Protein AF-A0A6I2L9L2-F1 (afdb_monomer_lite)

Sequence (119 aa):
MLQYANQTVTPYNSAAYLSDADGHILEKRYDNTTTHSLIVNGQLIGSSSDSYESFSTVYDTVTAVAASNSPGVYMVQTDSQTLQEIAKALWGDQNLWYLLAEANGGLTNPLKAGQELIV

Organism: NCBI:txid2666084

Foldseek 3Di:
DDDDDPPPPPDPFDWDFDADPVGDTQWIDTDPKIKGFDADPNRTQWIDIPVDTDRDPPPPVCQLVVVPPDFDKDFAAALQDDLLNVCCSNPVGSVCSVVQCVQVPRDDDRDHGRDITTD

Radius of gyration: 24.98 Å; chains: 1; bounding box: 60×39×64 Å

Structure (mmCIF, N/CA/C/O backbone):
data_AF-A0A6I2L9L2-F1
#
_entry.id   AF-A0A6I2L9L2-F1
#
loop_
_atom_site.group_PDB
_atom_site.id
_atom_site.type_symbol
_atom_site.label_atom_id
_atom_site.label_alt_id
_atom_site.label_comp_id
_atom_site.label_asym_id
_atom_site.label_entity_id
_atom_site.label_seq_id
_atom_site.pdbx_PDB_ins_code
_atom_site.Cartn_x
_atom_site.Cartn_y
_atom_site.Cartn_z
_atom_site.occupancy
_atom_site.B_iso_or_equiv
_atom_site.auth_seq_id
_atom_site.auth_comp_id
_atom_site.auth_asym_id
_atom_site.auth_atom_id
_atom_site.pdbx_PDB_model_num
ATOM 1 N N . MET A 1 1 ? 35.572 -27.113 -42.222 1.00 36.03 1 MET A N 1
ATOM 2 C CA . MET A 1 1 ? 35.956 -25.962 -41.379 1.00 36.03 1 MET A CA 1
ATOM 3 C C . MET A 1 1 ? 35.106 -24.781 -41.808 1.00 36.03 1 MET A C 1
ATOM 5 O O . MET A 1 1 ? 35.322 -24.279 -42.900 1.00 36.03 1 MET A O 1
ATOM 9 N N . LEU A 1 2 ? 34.087 -24.419 -41.028 1.00 35.19 2 LEU A N 1
ATOM 10 C CA . LEU A 1 2 ? 33.254 -23.245 -41.300 1.00 35.19 2 LEU A CA 1
ATOM 11 C C . LEU A 1 2 ? 33.756 -22.098 -40.423 1.00 35.19 2 LEU A C 1
ATOM 13 O O . LEU A 1 2 ? 33.747 -22.189 -39.198 1.00 35.19 2 LEU A O 1
ATOM 17 N N . GLN A 1 3 ? 34.263 -21.063 -41.083 1.00 34.03 3 GLN A N 1
ATOM 18 C CA . GLN A 1 3 ? 34.729 -19.822 -40.485 1.00 34.03 3 GLN A CA 1
ATOM 19 C C . GLN A 1 3 ? 33.504 -18.945 -40.204 1.00 34.03 3 GLN A C 1
ATOM 21 O O . GLN A 1 3 ? 32.896 -18.423 -41.135 1.00 34.03 3 GLN A O 1
ATOM 26 N N . TYR A 1 4 ? 33.120 -18.795 -38.937 1.00 32.97 4 TYR A N 1
ATOM 27 C CA . TYR A 1 4 ? 32.101 -17.819 -38.554 1.00 32.97 4 TYR A CA 1
ATOM 28 C C . TYR A 1 4 ? 32.767 -16.445 -38.441 1.00 32.97 4 TYR A C 1
ATOM 30 O O . TYR A 1 4 ? 33.687 -16.247 -37.649 1.00 32.97 4 TYR A O 1
ATOM 38 N N . ALA A 1 5 ? 32.350 -15.518 -39.302 1.00 39.47 5 ALA A N 1
ATOM 39 C CA . ALA A 1 5 ? 32.818 -14.142 -39.308 1.00 39.47 5 ALA A CA 1
ATOM 40 C C . ALA A 1 5 ? 32.385 -13.430 -38.017 1.00 39.47 5 ALA A C 1
ATOM 42 O O . ALA A 1 5 ? 31.193 -13.353 -37.721 1.00 39.47 5 ALA A O 1
ATOM 43 N N . ASN A 1 6 ? 33.344 -12.868 -37.278 1.00 37.09 6 ASN A N 1
ATOM 44 C CA . ASN A 1 6 ? 33.062 -11.904 -36.219 1.00 37.09 6 ASN A CA 1
ATOM 45 C C . ASN A 1 6 ? 32.576 -10.614 -36.879 1.00 37.09 6 ASN A C 1
ATOM 47 O O . ASN A 1 6 ? 33.377 -9.780 -37.300 1.00 37.09 6 ASN A O 1
ATOM 51 N N . GLN A 1 7 ? 31.260 -10.468 -37.018 1.00 34.12 7 GLN A N 1
ATOM 52 C CA . GLN A 1 7 ? 30.678 -9.191 -37.394 1.00 34.12 7 GLN A CA 1
ATOM 53 C C . GLN A 1 7 ? 30.889 -8.233 -36.227 1.00 34.12 7 GLN A C 1
ATOM 55 O O . GLN A 1 7 ? 30.324 -8.414 -35.150 1.00 34.12 7 GLN A O 1
ATOM 60 N N . THR A 1 8 ? 31.720 -7.214 -36.432 1.00 39.22 8 THR A N 1
ATOM 61 C CA . THR A 1 8 ? 31.745 -6.040 -35.564 1.00 39.22 8 THR A CA 1
ATOM 62 C C . THR A 1 8 ? 30.443 -5.291 -35.812 1.00 39.22 8 THR A C 1
ATOM 64 O O . THR A 1 8 ? 30.377 -4.364 -36.613 1.00 39.22 8 THR A O 1
ATOM 67 N N . VAL A 1 9 ? 29.369 -5.757 -35.176 1.00 49.41 9 VAL A N 1
ATOM 68 C CA . VAL A 1 9 ? 28.141 -4.985 -35.062 1.00 49.41 9 VAL A CA 1
ATOM 69 C C . VAL A 1 9 ? 28.527 -3.793 -34.198 1.00 49.41 9 VAL A C 1
ATOM 71 O O . VAL A 1 9 ? 28.704 -3.929 -32.990 1.00 49.41 9 VAL A O 1
ATOM 74 N N . THR A 1 10 ? 28.743 -2.633 -34.820 1.00 47.62 10 THR A N 1
ATOM 75 C CA . THR A 1 10 ? 28.677 -1.351 -34.110 1.00 47.62 10 THR A CA 1
ATOM 76 C C . THR A 1 10 ? 27.401 -1.400 -33.282 1.00 47.62 10 THR A C 1
ATOM 78 O O . THR A 1 10 ? 26.344 -1.575 -33.897 1.00 47.62 10 THR A O 1
ATOM 81 N N . PRO A 1 11 ? 27.465 -1.373 -31.937 1.00 47.75 11 PRO A N 1
ATOM 82 C CA . PRO A 1 11 ? 26.295 -1.672 -31.140 1.00 47.75 11 PRO A CA 1
ATOM 83 C C . PRO A 1 11 ? 25.242 -0.629 -31.477 1.00 47.75 11 PRO A C 1
ATOM 85 O O . PRO A 1 11 ? 25.399 0.559 -31.199 1.00 47.75 11 PRO A O 1
ATOM 88 N N . TYR A 1 12 ? 24.177 -1.091 -32.121 1.00 45.28 12 TYR A N 1
ATOM 89 C CA . TYR A 1 12 ? 22.907 -0.404 -32.135 1.00 45.28 12 TYR A CA 1
ATOM 90 C C . 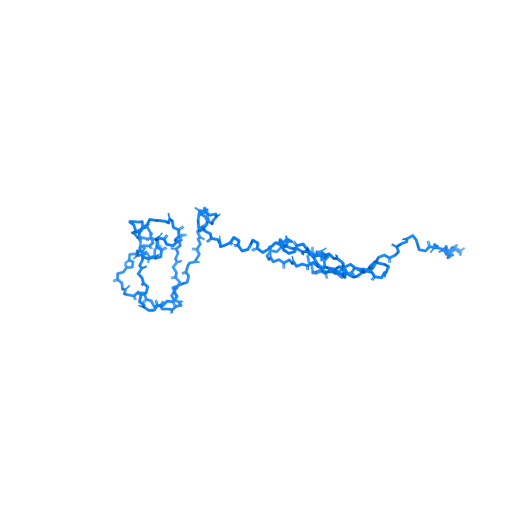TYR A 1 12 ? 22.501 -0.335 -30.663 1.00 45.28 12 TYR A C 1
ATOM 92 O O . TYR A 1 12 ? 21.995 -1.312 -30.123 1.00 45.28 12 TYR A O 1
ATOM 100 N N . ASN A 1 13 ? 22.856 0.763 -29.986 1.00 54.09 13 ASN A N 1
ATOM 101 C CA . ASN A 1 13 ? 22.296 1.161 -28.702 1.00 54.09 13 ASN A CA 1
ATOM 102 C C . ASN A 1 13 ? 22.164 -0.006 -27.699 1.00 54.09 13 ASN A C 1
ATOM 104 O O . ASN A 1 13 ? 21.062 -0.424 -27.347 1.00 54.09 13 ASN A O 1
ATOM 108 N N . SER A 1 14 ? 23.299 -0.552 -27.252 1.00 67.06 14 SER A N 1
ATOM 109 C CA . SER A 1 14 ? 23.340 -1.665 -26.298 1.00 67.06 14 SER A CA 1
ATOM 110 C C . SER A 1 14 ? 22.826 -1.226 -24.925 1.00 67.06 14 SER A C 1
ATOM 112 O O . SER A 1 14 ? 23.538 -0.570 -24.168 1.00 67.06 14 SER A O 1
ATOM 114 N N . ALA A 1 15 ? 21.585 -1.592 -24.612 1.00 77.69 15 ALA A N 1
ATOM 115 C CA . ALA A 1 15 ? 21.033 -1.496 -23.269 1.00 77.69 15 ALA A CA 1
ATOM 116 C C . ALA A 1 15 ? 21.417 -2.743 -22.456 1.00 77.69 15 ALA A C 1
ATOM 118 O O . ALA A 1 15 ? 21.314 -3.866 -22.954 1.00 77.69 15 ALA A O 1
ATOM 119 N N . ALA A 1 16 ? 21.843 -2.549 -21.209 1.00 86.25 16 ALA A N 1
ATOM 120 C CA . ALA A 1 16 ? 22.016 -3.633 -20.247 1.00 86.25 16 ALA A CA 1
ATOM 121 C C . ALA A 1 16 ? 20.780 -3.717 -19.346 1.00 86.25 16 ALA A C 1
ATOM 123 O O . ALA A 1 16 ? 20.232 -2.689 -18.949 1.00 86.25 16 ALA A O 1
ATOM 124 N N . TYR A 1 17 ? 20.357 -4.936 -19.022 1.00 91.12 17 TYR A N 1
ATOM 125 C CA . TYR A 1 17 ? 19.146 -5.193 -18.251 1.00 91.12 17 TYR A CA 1
ATOM 126 C C . TYR A 1 17 ? 19.446 -6.097 -17.059 1.00 91.12 17 TYR A C 1
ATOM 128 O O . TYR A 1 17 ? 20.205 -7.058 -17.189 1.00 91.12 17 TYR A O 1
ATOM 136 N N . LEU A 1 18 ? 18.821 -5.805 -15.922 1.00 88.38 18 LEU A N 1
ATOM 137 C CA . LEU A 1 18 ? 18.732 -6.709 -14.778 1.00 88.38 18 LEU A CA 1
ATOM 138 C C . LEU A 1 18 ? 17.274 -7.120 -14.610 1.00 88.38 18 LEU A C 1
ATOM 140 O O . LEU A 1 18 ? 16.398 -6.253 -14.617 1.00 88.38 18 LEU A O 1
ATOM 144 N N . SER A 1 19 ? 17.022 -8.417 -14.455 1.00 90.00 19 SER A N 1
ATOM 145 C CA . SER A 1 19 ? 15.678 -8.963 -14.275 1.00 90.00 19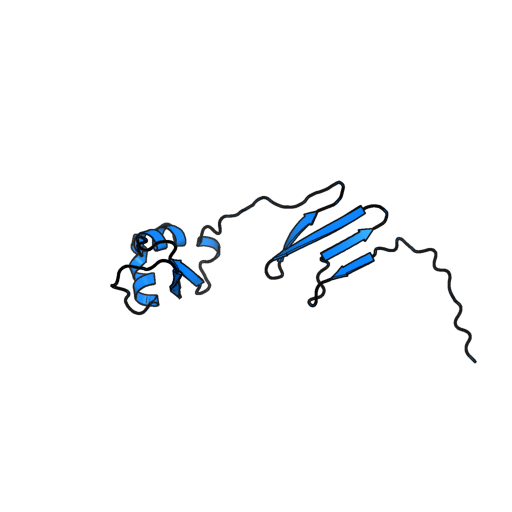 SER A CA 1
ATOM 146 C C . SER A 1 19 ? 15.564 -9.848 -13.038 1.00 90.00 19 SER A C 1
ATOM 148 O O . SER A 1 19 ? 16.568 -10.377 -12.555 1.00 90.00 19 SER A O 1
ATOM 150 N N . ASP A 1 20 ? 14.342 -10.016 -12.538 1.00 83.94 20 ASP A N 1
ATOM 151 C CA . ASP A 1 20 ? 14.017 -11.026 -11.529 1.00 83.94 20 ASP A CA 1
ATOM 152 C C . ASP A 1 20 ? 13.876 -12.437 -12.148 1.00 83.94 20 ASP A C 1
ATOM 154 O O . ASP A 1 20 ? 14.107 -12.642 -13.345 1.00 83.94 20 ASP A O 1
ATOM 158 N N . ALA A 1 21 ? 13.536 -13.425 -11.311 1.00 81.50 21 ALA A N 1
ATOM 159 C CA . ALA A 1 21 ? 13.339 -14.817 -11.726 1.00 81.50 21 ALA A CA 1
ATOM 160 C C . ALA A 1 21 ? 12.095 -15.018 -12.613 1.00 81.50 21 ALA A C 1
ATOM 162 O O . ALA A 1 21 ? 12.042 -15.988 -13.369 1.00 81.50 21 ALA A O 1
ATOM 163 N N . ASP A 1 22 ? 11.133 -14.097 -12.541 1.00 81.62 22 ASP A N 1
ATOM 164 C CA . ASP A 1 22 ? 9.907 -14.077 -13.340 1.00 81.62 22 ASP A CA 1
ATOM 165 C C . ASP A 1 22 ? 10.096 -13.318 -14.671 1.00 81.62 22 ASP A C 1
ATOM 167 O O . ASP A 1 22 ? 9.214 -13.312 -15.531 1.00 81.62 22 ASP A O 1
ATOM 171 N N . GLY A 1 23 ? 11.278 -12.728 -14.886 1.00 84.31 23 GLY A N 1
ATOM 172 C CA . GLY A 1 23 ? 11.668 -12.039 -16.113 1.00 84.31 23 GLY A CA 1
ATOM 173 C C . GLY A 1 23 ? 11.289 -10.559 -16.156 1.00 84.31 23 GLY A C 1
ATOM 174 O O . GLY A 1 23 ? 11.462 -9.923 -17.200 1.00 84.31 23 GLY A O 1
ATOM 175 N N . HIS A 1 24 ? 10.808 -9.977 -15.058 1.00 85.62 24 HIS A N 1
ATOM 176 C CA . HIS A 1 24 ? 10.550 -8.544 -15.018 1.00 85.62 24 HIS A CA 1
ATOM 177 C C . HIS A 1 24 ? 11.852 -7.755 -14.943 1.00 85.62 24 HIS A C 1
ATOM 179 O O . HIS A 1 24 ? 12.771 -8.119 -14.214 1.00 85.62 24 HIS A O 1
ATOM 185 N N . ILE A 1 25 ? 11.921 -6.636 -15.665 1.00 87.56 25 ILE A N 1
ATOM 186 C CA . ILE A 1 25 ? 13.098 -5.767 -15.671 1.00 87.56 25 ILE A CA 1
ATOM 187 C C . ILE A 1 25 ? 13.095 -4.890 -14.420 1.00 87.56 25 ILE A C 1
ATOM 189 O O . ILE A 1 25 ? 12.241 -4.022 -14.269 1.00 87.56 25 ILE A O 1
ATOM 193 N N . LEU A 1 26 ? 14.085 -5.086 -13.557 1.00 89.06 26 LEU A N 1
ATOM 194 C CA . LEU A 1 26 ? 14.324 -4.271 -12.366 1.00 89.06 26 LEU A CA 1
ATOM 195 C C . LEU A 1 26 ? 15.166 -3.041 -12.695 1.00 89.06 26 LEU A C 1
ATOM 197 O O . LEU A 1 26 ? 15.004 -1.990 -12.079 1.00 89.06 26 LEU A O 1
ATOM 201 N N . GLU A 1 27 ? 16.058 -3.168 -13.677 1.00 92.75 27 GLU A N 1
ATOM 202 C CA . GLU A 1 27 ? 16.935 -2.086 -14.091 1.00 92.75 27 GLU A CA 1
ATOM 203 C C . GLU A 1 27 ? 17.226 -2.139 -15.590 1.00 92.75 27 GLU A C 1
ATOM 205 O O . GLU A 1 27 ? 17.494 -3.204 -16.151 1.00 92.75 27 GLU A O 1
ATOM 210 N N . LYS A 1 28 ? 17.221 -0.971 -16.228 1.00 90.69 28 LYS A N 1
ATOM 211 C CA . LYS A 1 28 ? 17.702 -0.762 -17.590 1.00 90.69 28 LYS A CA 1
ATOM 212 C C . LYS A 1 28 ? 18.784 0.309 -17.569 1.00 90.69 28 LYS A C 1
ATOM 214 O O . LYS A 1 28 ? 18.505 1.457 -17.239 1.00 90.69 28 LYS A O 1
ATOM 219 N N . ARG A 1 29 ? 19.994 -0.043 -17.995 1.00 91.25 29 ARG A N 1
ATOM 220 C CA . ARG A 1 29 ? 21.073 0.913 -18.264 1.00 91.25 29 ARG A CA 1
ATOM 221 C C . ARG A 1 29 ? 21.123 1.172 -19.750 1.00 91.25 29 ARG A C 1
ATOM 223 O O . ARG A 1 29 ? 21.341 0.248 -20.536 1.00 91.25 29 ARG A O 1
ATOM 230 N N . TYR A 1 30 ? 20.905 2.416 -20.131 1.00 86.50 30 TYR A N 1
ATOM 231 C CA . TYR A 1 30 ? 20.948 2.830 -21.514 1.00 86.50 30 TYR A CA 1
ATOM 232 C C . TYR A 1 30 ? 21.681 4.157 -21.638 1.00 86.50 30 TYR A C 1
ATOM 234 O O . TYR A 1 30 ? 21.253 5.153 -21.061 1.00 86.50 30 TYR A O 1
ATOM 242 N N . ASP A 1 31 ? 22.774 4.149 -22.402 1.00 85.44 31 ASP A N 1
ATOM 243 C CA . ASP A 1 31 ? 23.682 5.290 -22.514 1.00 85.44 31 ASP A CA 1
ATOM 244 C C . ASP A 1 31 ? 24.154 5.755 -21.120 1.00 85.44 31 ASP A C 1
ATOM 246 O O . ASP A 1 31 ? 24.738 4.954 -20.385 1.00 85.44 31 ASP A O 1
ATOM 250 N N . ASN A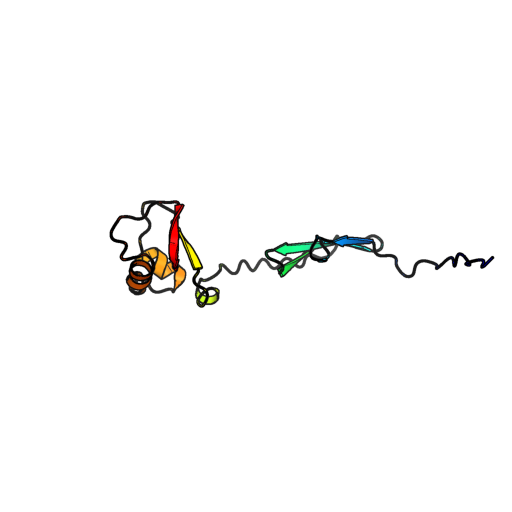 1 32 ? 23.857 6.995 -20.723 1.00 85.44 32 ASN A N 1
ATOM 251 C CA . ASN A 1 32 ? 24.179 7.538 -19.404 1.00 85.44 32 ASN A CA 1
ATOM 252 C C . ASN A 1 32 ? 22.959 7.608 -18.465 1.00 85.44 32 ASN A C 1
ATOM 254 O O . ASN A 1 32 ? 22.995 8.338 -17.479 1.00 85.44 32 ASN A O 1
ATOM 258 N N . THR A 1 33 ? 21.879 6.891 -18.786 1.00 86.69 33 THR A N 1
ATOM 259 C CA . THR A 1 33 ? 20.658 6.832 -17.976 1.00 86.69 33 THR A CA 1
ATOM 260 C C . THR A 1 33 ? 20.477 5.438 -17.400 1.00 86.69 33 THR A C 1
ATOM 262 O O . THR A 1 33 ? 20.421 4.443 -18.130 1.00 86.69 33 THR A O 1
ATOM 265 N N . THR A 1 34 ? 20.333 5.368 -16.080 1.00 91.31 34 THR A N 1
ATOM 266 C CA . THR A 1 34 ? 19.871 4.153 -15.402 1.00 91.31 34 THR A CA 1
ATOM 267 C C . THR A 1 34 ? 18.421 4.340 -14.998 1.00 91.31 34 THR A C 1
ATOM 269 O O . THR A 1 34 ? 18.079 5.317 -14.341 1.00 91.31 34 THR A O 1
ATOM 272 N N . THR A 1 35 ? 17.558 3.416 -15.413 1.00 91.56 35 THR A N 1
ATOM 273 C CA . THR A 1 35 ? 16.156 3.385 -15.003 1.00 91.56 35 THR A CA 1
ATOM 274 C C . THR A 1 35 ? 15.925 2.195 -14.090 1.00 91.56 35 THR A C 1
ATOM 276 O O . THR A 1 35 ? 16.200 1.068 -14.503 1.00 91.56 35 THR A O 1
ATOM 279 N N . HIS A 1 36 ? 15.378 2.414 -12.898 1.00 92.25 36 HIS A N 1
ATOM 280 C CA . HIS A 1 36 ? 14.929 1.339 -12.014 1.00 92.25 36 HIS A CA 1
ATOM 281 C C . HIS A 1 36 ? 13.41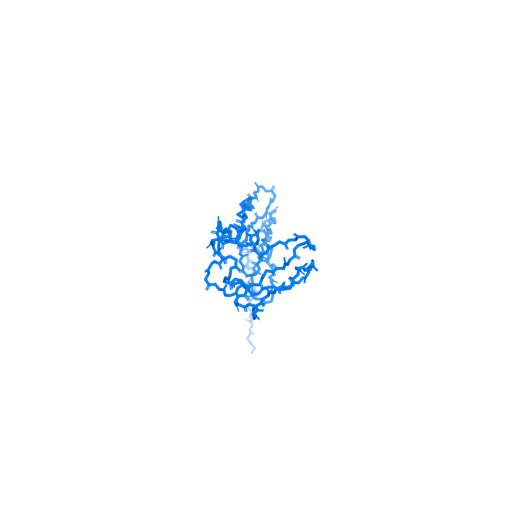1 1.204 -12.072 1.00 92.25 36 HIS A C 1
ATOM 283 O O . HIS A 1 36 ? 12.706 2.192 -12.248 1.00 92.25 36 HIS A O 1
ATOM 289 N N . SER A 1 37 ? 12.905 -0.014 -11.911 1.00 90.06 37 SER A N 1
ATOM 290 C CA . SER A 1 37 ? 11.472 -0.301 -11.814 1.00 90.06 37 SER A CA 1
ATOM 291 C C . SER A 1 37 ? 11.141 -0.857 -10.433 1.00 90.06 37 SER A C 1
ATOM 293 O O . SER A 1 37 ? 11.846 -1.728 -9.929 1.00 90.06 37 SER A O 1
ATOM 295 N N . LEU A 1 38 ? 10.056 -0.376 -9.827 1.00 86.06 38 LEU A N 1
ATOM 296 C CA . LEU A 1 38 ? 9.506 -0.918 -8.588 1.00 86.06 38 LEU A CA 1
ATOM 297 C C . LEU A 1 38 ? 8.328 -1.823 -8.915 1.00 86.06 38 LEU A C 1
ATOM 299 O O . LEU A 1 38 ? 7.323 -1.367 -9.461 1.00 86.06 38 LEU A O 1
ATOM 303 N N . ILE A 1 39 ? 8.444 -3.091 -8.541 1.00 80.56 39 ILE A N 1
ATOM 304 C CA . ILE A 1 39 ? 7.418 -4.103 -8.767 1.00 80.56 39 ILE A CA 1
ATOM 305 C C . ILE A 1 39 ? 7.015 -4.682 -7.416 1.00 80.56 39 ILE A C 1
ATOM 307 O O . ILE A 1 39 ? 7.872 -5.065 -6.621 1.00 80.56 39 ILE A O 1
ATOM 311 N N . VAL A 1 40 ? 5.712 -4.733 -7.147 1.00 77.25 40 VAL A N 1
ATOM 312 C CA . VAL A 1 40 ? 5.142 -5.281 -5.909 1.00 77.25 40 VAL A CA 1
ATOM 313 C C . VAL A 1 40 ? 4.057 -6.277 -6.294 1.00 77.25 40 VAL A C 1
ATOM 315 O O . VAL A 1 40 ? 3.169 -5.942 -7.072 1.00 77.25 40 VAL A O 1
ATOM 318 N N . ASN A 1 41 ? 4.138 -7.512 -5.787 1.00 78.69 41 ASN A N 1
ATOM 319 C CA . ASN A 1 41 ? 3.214 -8.606 -6.129 1.00 78.69 41 ASN A CA 1
ATOM 320 C C . ASN A 1 41 ? 3.047 -8.827 -7.653 1.00 78.69 41 ASN A C 1
ATOM 322 O O . ASN A 1 41 ? 1.951 -9.114 -8.125 1.00 78.69 41 ASN A O 1
ATOM 326 N N . GLY A 1 42 ? 4.122 -8.652 -8.431 1.00 75.38 42 GLY A N 1
ATOM 327 C CA . GLY A 1 42 ? 4.109 -8.789 -9.896 1.00 75.38 42 GLY A CA 1
ATOM 328 C C . GLY A 1 42 ? 3.556 -7.581 -10.667 1.00 75.38 42 GLY A C 1
ATOM 329 O O . GLY A 1 42 ? 3.526 -7.605 -11.893 1.00 75.38 42 GLY A O 1
ATOM 330 N N . GLN A 1 43 ? 3.147 -6.507 -9.984 1.00 77.06 43 GLN A N 1
ATOM 331 C CA . GLN A 1 43 ? 2.649 -5.283 -10.612 1.00 77.06 43 GLN A CA 1
ATOM 332 C C . GLN A 1 43 ? 3.706 -4.172 -10.599 1.00 77.06 43 GLN A C 1
ATOM 334 O O . GLN A 1 43 ? 4.258 -3.850 -9.547 1.00 77.06 43 GLN A O 1
ATOM 339 N N . LEU A 1 44 ? 3.950 -3.541 -11.754 1.00 79.62 44 LEU A N 1
ATOM 340 C CA . LEU A 1 44 ? 4.786 -2.343 -11.861 1.00 79.62 44 LEU A CA 1
ATOM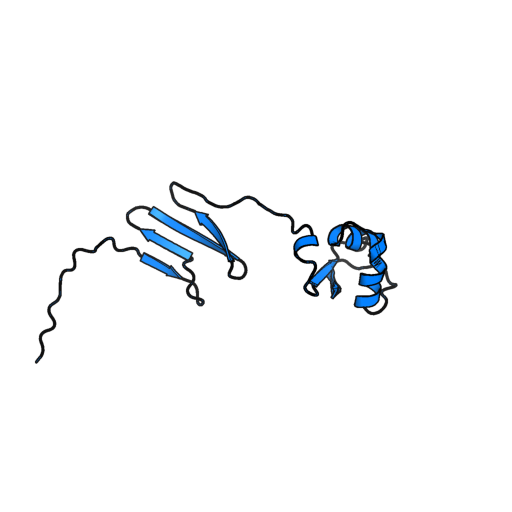 341 C C . LEU A 1 44 ? 4.087 -1.151 -11.190 1.00 79.62 44 LEU A C 1
ATOM 343 O O . LEU A 1 44 ? 3.030 -0.710 -11.635 1.00 79.62 44 LEU A O 1
ATOM 347 N N . ILE A 1 45 ? 4.698 -0.632 -10.129 1.00 81.75 45 ILE A N 1
ATOM 348 C CA . ILE A 1 45 ? 4.206 0.514 -9.351 1.00 81.75 45 ILE A CA 1
ATOM 349 C C . ILE A 1 45 ? 4.772 1.830 -9.890 1.00 81.75 45 ILE A C 1
ATOM 351 O O . ILE A 1 45 ? 4.114 2.868 -9.844 1.00 81.75 45 ILE A O 1
ATOM 355 N N . GLY A 1 46 ? 5.987 1.798 -10.433 1.00 86.19 46 GLY A N 1
ATOM 356 C CA . GLY A 1 46 ? 6.602 2.962 -11.054 1.00 86.19 46 GLY A CA 1
ATOM 357 C C . GLY A 1 46 ? 8.053 2.724 -11.433 1.00 86.19 46 GLY A C 1
ATOM 358 O O . GLY A 1 46 ? 8.610 1.657 -11.172 1.00 86.19 46 GLY A O 1
ATOM 359 N N . SER A 1 47 ? 8.656 3.734 -12.046 1.00 89.75 47 SER A N 1
ATOM 360 C CA . SER A 1 47 ? 10.053 3.732 -12.455 1.00 89.75 47 SER A CA 1
ATOM 361 C C . SER A 1 47 ? 10.753 5.032 -12.088 1.00 89.75 47 SER A C 1
ATOM 363 O O . SER A 1 47 ? 10.137 6.098 -12.149 1.00 89.75 47 SER A O 1
ATOM 365 N N . SER A 1 48 ? 12.039 4.931 -11.782 1.00 90.50 48 SER A N 1
ATOM 366 C CA . SER A 1 48 ? 12.928 6.043 -11.459 1.00 90.50 48 SER A CA 1
ATOM 367 C C . SER A 1 48 ? 14.085 6.131 -12.434 1.00 90.50 48 SER A C 1
ATOM 369 O O . SER A 1 48 ? 14.500 5.117 -12.989 1.00 90.50 48 SER A O 1
ATOM 371 N N . SER A 1 49 ? 14.613 7.326 -12.659 1.00 90.38 49 SER A N 1
ATOM 372 C CA . SER A 1 49 ? 15.799 7.575 -13.479 1.00 90.38 49 SER A CA 1
ATOM 373 C C . SER A 1 49 ? 16.418 8.923 -13.133 1.00 90.38 49 SER A C 1
ATOM 375 O O . SER A 1 49 ? 15.790 9.752 -12.484 1.00 90.38 49 SER A O 1
ATOM 377 N N . ASP A 1 50 ? 17.612 9.201 -13.656 1.00 84.56 50 ASP A N 1
ATOM 378 C CA . ASP A 1 50 ? 18.337 10.451 -13.385 1.00 84.56 50 ASP A CA 1
ATOM 379 C C . ASP A 1 50 ? 17.535 11.736 -13.681 1.00 84.56 50 ASP A C 1
ATOM 381 O O . ASP A 1 50 ? 17.867 12.807 -13.178 1.00 84.56 50 ASP A O 1
ATOM 385 N N . SER A 1 51 ? 16.503 11.666 -14.532 1.00 82.25 51 SER A N 1
ATOM 386 C CA . SER A 1 51 ? 15.723 12.830 -14.987 1.00 82.25 51 SER A CA 1
ATOM 387 C C . SER A 1 51 ? 14.212 12.696 -14.801 1.00 82.25 51 SER A C 1
ATOM 389 O O . SER A 1 51 ? 13.483 13.653 -15.069 1.00 82.25 51 SER A O 1
ATOM 391 N N . TYR A 1 52 ? 13.717 11.520 -14.418 1.00 80.88 52 TYR A N 1
ATOM 392 C CA . TYR A 1 52 ? 12.287 11.231 -14.421 1.00 80.88 52 TYR A CA 1
ATOM 393 C C . TYR A 1 52 ? 11.919 10.184 -13.380 1.00 80.88 52 TYR A C 1
ATOM 395 O O . TYR A 1 52 ? 12.482 9.093 -13.376 1.00 80.88 52 TYR A O 1
ATOM 403 N N . GLU A 1 53 ? 10.896 10.507 -12.595 1.00 86.19 53 GLU A N 1
ATOM 404 C CA . GLU A 1 53 ? 10.278 9.639 -11.602 1.00 86.19 53 GLU A CA 1
ATOM 405 C C . GLU A 1 53 ? 8.794 9.490 -11.934 1.00 86.19 53 GLU A C 1
ATOM 407 O O . GLU A 1 53 ? 8.093 10.481 -12.149 1.00 86.19 53 GLU A O 1
ATOM 412 N N . SER A 1 54 ? 8.309 8.251 -11.962 1.00 81.12 54 SER A N 1
ATOM 413 C CA . SER A 1 54 ? 6.909 7.927 -12.250 1.00 81.12 54 SER A CA 1
ATOM 414 C C . SER A 1 54 ? 6.170 7.361 -11.042 1.00 81.12 54 SER A C 1
ATOM 416 O O . SER A 1 54 ? 5.049 6.873 -11.201 1.00 81.12 54 SER A O 1
ATOM 418 N N . PHE A 1 55 ? 6.796 7.349 -9.860 1.00 78.69 55 PHE A N 1
ATOM 419 C CA . PHE A 1 55 ? 6.152 6.864 -8.648 1.00 78.69 55 PHE A CA 1
ATOM 420 C C . PHE A 1 55 ? 4.909 7.701 -8.377 1.00 78.69 55 PHE A C 1
ATOM 422 O O . PHE A 1 55 ? 4.977 8.856 -7.958 1.00 78.69 55 PHE A O 1
ATOM 429 N N . SER A 1 56 ? 3.756 7.101 -8.641 1.00 61.75 56 SER A N 1
ATOM 430 C CA . SER A 1 56 ? 2.491 7.665 -8.234 1.00 61.75 56 SER A CA 1
ATOM 431 C C . SER A 1 56 ? 2.408 7.527 -6.719 1.00 61.75 56 SER A C 1
ATOM 433 O O . SER A 1 56 ? 2.344 6.419 -6.193 1.00 61.75 56 SER A O 1
ATOM 435 N N . THR A 1 57 ? 2.386 8.649 -6.001 1.00 51.53 57 THR A N 1
ATOM 436 C CA . THR A 1 57 ? 2.032 8.698 -4.574 1.00 51.53 57 THR A CA 1
ATOM 437 C C . THR A 1 57 ? 0.551 8.438 -4.339 1.00 51.53 57 THR A C 1
ATOM 439 O O . THR A 1 57 ? 0.049 8.738 -3.256 1.00 51.53 57 THR A O 1
ATOM 442 N N . VAL A 1 58 ? -0.159 7.840 -5.302 1.00 47.22 58 VAL A N 1
ATOM 443 C CA . VAL A 1 58 ? -1.426 7.172 -5.033 1.00 47.22 58 VAL A CA 1
ATOM 444 C C . VAL A 1 58 ? -1.097 5.930 -4.199 1.00 47.22 58 VAL A C 1
ATOM 446 O O . VAL A 1 58 ? -1.213 4.786 -4.619 1.00 47.22 58 VAL A O 1
ATOM 449 N N . TYR A 1 59 ? -0.720 6.182 -2.946 1.00 45.06 59 TYR A N 1
ATOM 450 C CA . TYR A 1 59 ? -1.381 5.564 -1.824 1.00 45.06 59 TYR A CA 1
ATOM 451 C C . TYR A 1 59 ? -2.875 5.841 -2.018 1.00 45.06 59 TYR A C 1
ATOM 453 O O . TYR A 1 59 ? -3.471 6.696 -1.367 1.00 45.06 59 TYR A O 1
ATOM 461 N N . ASP A 1 60 ? -3.486 5.109 -2.950 1.00 46.44 60 ASP A N 1
ATOM 462 C CA . ASP A 1 60 ? -4.802 4.603 -2.669 1.00 46.44 60 ASP A CA 1
ATOM 463 C C . ASP A 1 60 ? -4.540 3.795 -1.412 1.00 46.44 60 ASP A C 1
ATOM 465 O O . ASP A 1 60 ? -4.019 2.677 -1.442 1.00 46.44 60 ASP A O 1
ATOM 469 N N . THR A 1 61 ? -4.866 4.397 -0.263 1.00 44.09 61 THR A N 1
ATOM 470 C CA . THR A 1 61 ? -5.442 3.588 0.797 1.00 44.09 61 THR A CA 1
ATOM 471 C C . THR A 1 61 ? -6.308 2.596 0.057 1.00 44.09 61 THR A C 1
ATOM 473 O O . THR A 1 61 ? -7.170 3.032 -0.715 1.00 44.09 61 THR A O 1
ATOM 476 N N . VAL A 1 62 ? -6.047 1.304 0.216 1.00 44.25 62 VAL A N 1
ATOM 477 C CA . VAL A 1 62 ? -7.058 0.308 -0.086 1.00 44.25 62 VAL A CA 1
ATOM 478 C C . VAL A 1 62 ? -8.242 0.726 0.780 1.00 44.25 62 VAL A C 1
ATOM 480 O O . VAL A 1 62 ? -8.354 0.363 1.945 1.00 44.25 62 VAL A O 1
ATOM 483 N N . THR A 1 63 ? -9.072 1.625 0.256 1.00 45.53 63 THR A N 1
ATOM 484 C CA . THR A 1 63 ? -10.410 1.837 0.738 1.00 45.53 63 THR A CA 1
ATOM 485 C C . THR A 1 63 ? -11.006 0.502 0.385 1.00 45.53 63 THR A C 1
ATOM 487 O O . THR A 1 63 ? -11.065 0.104 -0.779 1.00 45.53 63 THR A O 1
ATOM 490 N N . ALA A 1 64 ? -11.252 -0.273 1.430 1.00 48.91 64 ALA A N 1
ATOM 491 C CA . ALA A 1 64 ? -11.469 -1.708 1.384 1.00 48.91 64 ALA A CA 1
ATOM 492 C C . ALA A 1 64 ? -12.622 -2.157 0.459 1.00 48.91 64 ALA A C 1
ATOM 494 O O . ALA A 1 64 ? -12.777 -3.339 0.171 1.00 48.91 64 ALA A O 1
ATOM 495 N N . VAL A 1 65 ? -13.325 -1.200 -0.143 1.00 47.00 65 VAL A N 1
ATOM 496 C CA . VAL A 1 65 ? -14.202 -1.345 -1.301 1.00 47.00 65 VAL A CA 1
ATOM 497 C C . VAL A 1 65 ? -13.517 -1.995 -2.519 1.00 47.00 65 VAL A C 1
ATOM 499 O O . VAL A 1 65 ? -14.151 -2.816 -3.174 1.00 47.00 65 VAL A O 1
ATOM 502 N N . ALA A 1 66 ? -12.245 -1.713 -2.836 1.00 40.62 66 ALA A N 1
ATOM 503 C CA . ALA A 1 66 ? -11.580 -2.330 -4.003 1.00 40.62 66 ALA A CA 1
ATOM 504 C C . ALA A 1 66 ? -11.116 -3.783 -3.757 1.00 40.62 66 ALA A C 1
ATOM 506 O O . ALA A 1 66 ? -10.935 -4.543 -4.705 1.00 40.62 66 ALA A O 1
ATOM 507 N N . ALA A 1 67 ? -10.983 -4.190 -2.489 1.00 40.78 67 ALA A N 1
ATOM 508 C CA . ALA A 1 67 ? -10.678 -5.565 -2.083 1.00 40.78 67 ALA A CA 1
ATOM 509 C C . ALA A 1 67 ? -11.943 -6.428 -1.868 1.00 40.78 67 ALA A C 1
ATOM 511 O O . ALA A 1 67 ? -11.842 -7.588 -1.481 1.00 40.78 67 ALA A O 1
ATOM 512 N N . SER A 1 68 ? -13.136 -5.882 -2.128 1.00 45.34 68 SER A N 1
ATOM 513 C CA . SER A 1 68 ? -14.425 -6.402 -1.643 1.00 45.34 68 SER A CA 1
ATOM 514 C C . SER A 1 68 ? -14.962 -7.692 -2.284 1.00 45.34 68 SER A C 1
ATOM 516 O O . SER A 1 68 ? -16.120 -8.021 -2.056 1.00 45.34 68 SER A O 1
ATOM 518 N N . ASN A 1 69 ? -14.174 -8.449 -3.057 1.00 43.53 69 ASN A N 1
ATOM 519 C CA . ASN A 1 69 ? -14.666 -9.682 -3.699 1.00 43.53 69 ASN A CA 1
ATOM 520 C C . ASN A 1 69 ? -13.750 -10.910 -3.564 1.00 43.53 69 ASN A C 1
ATOM 522 O O . ASN A 1 69 ? -14.026 -11.936 -4.183 1.00 43.53 69 ASN A O 1
ATOM 526 N N . SER A 1 70 ? -12.684 -10.844 -2.766 1.00 44.31 70 SER A N 1
ATOM 527 C CA . SER A 1 70 ? -11.905 -12.031 -2.395 1.00 44.31 70 SER A CA 1
ATOM 528 C C . SER A 1 70 ? -11.954 -12.172 -0.880 1.00 44.31 70 SER A C 1
ATOM 530 O O . SER A 1 70 ? -11.742 -11.148 -0.231 1.00 44.31 70 SER A O 1
ATOM 532 N N . PRO A 1 71 ? -12.198 -13.377 -0.319 1.00 53.66 71 PRO A N 1
ATOM 533 C CA . PRO A 1 71 ? -12.121 -13.575 1.118 1.00 53.66 71 PRO A CA 1
ATOM 534 C C . PRO A 1 71 ? -10.741 -13.119 1.578 1.00 53.66 71 PRO A C 1
ATOM 536 O O . PRO A 1 71 ? -9.716 -13.688 1.189 1.00 53.66 71 PRO A O 1
ATOM 539 N N . GLY A 1 72 ? -10.729 -11.994 2.272 1.00 69.81 72 GLY A N 1
ATOM 540 C CA . GLY A 1 72 ? -9.527 -11.330 2.717 1.00 69.81 72 GLY A CA 1
ATOM 541 C C . GLY A 1 72 ? -9.196 -11.796 4.118 1.00 69.81 72 GLY A C 1
ATOM 542 O O . GLY A 1 72 ? -10.008 -12.400 4.818 1.00 69.81 72 GLY A O 1
ATOM 543 N N . VAL A 1 73 ? -7.994 -11.462 4.551 1.00 78.62 73 VAL A N 1
ATOM 544 C CA . VAL A 1 73 ? -7.598 -11.615 5.940 1.00 78.62 73 VAL A CA 1
ATOM 545 C C . VAL A 1 73 ? -7.391 -10.223 6.524 1.00 78.62 73 VAL A C 1
ATOM 547 O O . VAL A 1 73 ? -6.632 -9.424 5.975 1.00 78.62 73 VAL A O 1
ATOM 550 N N . TYR A 1 74 ? -8.059 -9.925 7.635 1.00 81.44 74 TYR A N 1
ATOM 551 C CA . TYR A 1 74 ? -7.853 -8.710 8.411 1.00 81.44 74 TYR A CA 1
ATOM 552 C C . TYR A 1 74 ? -7.106 -9.027 9.703 1.00 81.44 74 TYR A C 1
ATOM 554 O O . TYR A 1 74 ? -7.538 -9.858 10.498 1.00 81.44 74 TYR A O 1
ATOM 562 N N . MET A 1 75 ? -5.998 -8.327 9.935 1.00 84.56 75 MET A N 1
ATOM 563 C CA . MET A 1 75 ? -5.237 -8.437 11.174 1.00 84.56 75 MET A CA 1
ATOM 564 C C . MET A 1 75 ? -5.696 -7.355 12.151 1.00 84.56 75 MET A C 1
ATOM 566 O O . MET A 1 75 ? -5.622 -6.162 11.850 1.00 84.56 75 MET A O 1
ATOM 570 N N . VAL A 1 76 ? -6.158 -7.761 13.330 1.00 82.94 76 VAL A N 1
ATOM 571 C CA . VAL A 1 76 ? -6.571 -6.842 14.395 1.00 82.94 76 VAL A CA 1
ATOM 572 C C . VAL A 1 76 ? -5.372 -6.009 14.844 1.00 82.94 76 VAL A C 1
ATOM 574 O O . VAL A 1 76 ? -4.304 -6.540 15.139 1.00 82.94 76 VAL A O 1
ATOM 577 N N . GLN A 1 77 ? -5.539 -4.691 14.901 1.00 79.38 77 GLN A N 1
ATOM 578 C CA . GLN A 1 77 ? -4.436 -3.758 15.148 1.00 79.38 77 GLN A CA 1
ATOM 579 C C . GLN A 1 77 ? -4.197 -3.507 16.641 1.00 79.38 77 GLN A C 1
ATOM 581 O O . GLN A 1 77 ? -3.068 -3.256 17.057 1.00 79.38 77 GLN A O 1
ATOM 586 N N . THR A 1 78 ? -5.250 -3.561 17.461 1.00 79.69 78 THR A N 1
ATOM 587 C CA . THR A 1 78 ? -5.179 -3.285 18.903 1.00 79.69 78 THR A CA 1
ATOM 588 C C . THR A 1 78 ? -6.120 -4.199 19.686 1.00 79.69 78 THR A C 1
ATOM 590 O O . THR A 1 78 ? -7.139 -4.647 19.169 1.00 79.69 78 THR A O 1
ATOM 593 N N . ASP A 1 79 ? -5.825 -4.431 20.966 1.00 82.31 79 ASP A N 1
ATOM 594 C CA . ASP A 1 79 ? -6.689 -5.219 21.866 1.00 82.31 79 ASP A CA 1
ATOM 595 C C . ASP A 1 79 ? -8.052 -4.561 22.149 1.00 82.31 79 ASP A C 1
ATOM 597 O O . ASP A 1 79 ? -8.947 -5.191 22.713 1.00 82.31 79 ASP A O 1
ATOM 601 N N . SER A 1 80 ? -8.203 -3.285 21.788 1.00 84.62 80 SER A N 1
ATOM 602 C CA . SER A 1 80 ? -9.430 -2.509 21.983 1.00 84.62 80 SER A CA 1
ATOM 603 C C . SER A 1 80 ? -10.288 -2.427 20.724 1.00 84.62 80 SER A C 1
ATOM 605 O O . SER A 1 80 ? -11.363 -1.834 20.777 1.00 84.62 80 SER A O 1
ATOM 607 N N . GLN A 1 81 ? -9.819 -2.974 19.600 1.00 82.56 81 GLN A N 1
ATOM 608 C CA . GLN A 1 81 ? -10.559 -2.923 18.349 1.00 82.56 81 GLN A CA 1
ATOM 609 C C . GLN A 1 81 ? -11.833 -3.760 18.444 1.00 82.56 81 GLN A C 1
ATOM 611 O O . GLN A 1 81 ? -11.854 -4.856 19.008 1.00 82.56 81 GLN A O 1
ATOM 616 N N . THR A 1 82 ? -12.901 -3.246 17.851 1.00 90.31 82 THR A N 1
ATOM 617 C CA . THR A 1 82 ? -14.200 -3.916 17.803 1.00 90.31 82 THR A CA 1
ATOM 618 C C . THR A 1 82 ? -14.537 -4.372 16.386 1.00 90.31 82 THR A C 1
ATOM 620 O O . THR A 1 82 ? -14.094 -3.777 15.403 1.00 90.31 82 THR A O 1
ATOM 623 N N . LEU A 1 83 ? -15.369 -5.411 16.256 1.00 89.12 83 LEU A N 1
ATOM 624 C CA . LEU A 1 83 ? -15.847 -5.869 14.943 1.00 89.12 83 LEU A CA 1
ATOM 625 C C . LEU A 1 83 ? -16.601 -4.756 14.194 1.00 89.12 83 LEU A C 1
ATOM 627 O O . LEU A 1 83 ? -16.550 -4.696 12.971 1.00 89.12 83 LEU A O 1
ATOM 631 N N . GLN A 1 84 ? -17.258 -3.847 14.919 1.00 90.19 84 GLN A N 1
ATOM 632 C CA . GLN A 1 84 ? -17.945 -2.675 14.374 1.00 90.19 84 GLN A CA 1
ATOM 633 C C . GLN A 1 84 ? -16.974 -1.674 13.736 1.00 90.19 84 GLN A C 1
ATOM 635 O O . GLN A 1 84 ? -17.222 -1.190 12.632 1.00 90.19 84 GLN A O 1
ATOM 640 N N . GLU A 1 85 ? -15.864 -1.367 14.409 1.00 85.75 85 GLU A N 1
ATOM 641 C CA . GLU A 1 85 ? -14.826 -0.480 13.869 1.00 85.75 85 GLU A CA 1
ATOM 642 C C . GLU A 1 85 ? -14.152 -1.093 12.642 1.00 85.75 85 GLU A C 1
ATOM 644 O O . GLU A 1 85 ? -13.898 -0.388 11.664 1.00 85.75 85 GLU A O 1
ATOM 649 N N . ILE A 1 86 ? -13.925 -2.407 12.665 1.00 84.94 86 ILE A N 1
ATOM 650 C CA . ILE A 1 86 ? -13.349 -3.147 11.541 1.00 84.94 86 ILE A CA 1
ATOM 651 C C . ILE A 1 86 ? -14.326 -3.157 10.357 1.00 84.94 86 ILE A C 1
ATOM 653 O O . ILE A 1 86 ? -13.935 -2.797 9.251 1.00 84.94 86 ILE A O 1
ATOM 657 N N . ALA A 1 87 ? -15.611 -3.449 10.577 1.00 86.62 87 ALA A N 1
ATOM 658 C CA . ALA A 1 87 ? -16.635 -3.406 9.529 1.00 86.62 87 ALA A CA 1
ATOM 659 C C . ALA A 1 87 ? -16.777 -2.008 8.906 1.00 86.62 87 ALA A C 1
ATOM 661 O O . ALA A 1 87 ? -16.869 -1.870 7.687 1.00 86.62 87 ALA A O 1
ATOM 662 N N . LYS A 1 88 ? -16.705 -0.949 9.722 1.00 82.69 88 LYS A N 1
ATOM 663 C CA . LYS A 1 88 ? -16.686 0.432 9.228 1.00 82.69 88 LY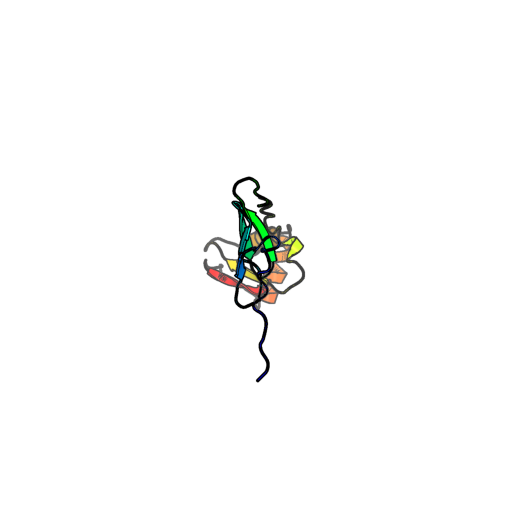S A CA 1
ATOM 664 C C . LYS A 1 88 ? -15.447 0.729 8.381 1.00 82.69 88 LYS A C 1
ATOM 666 O O . LYS A 1 88 ? -15.562 1.425 7.378 1.00 82.69 88 LYS A O 1
ATOM 671 N N . ALA A 1 89 ? -14.276 0.226 8.767 1.00 78.75 89 ALA A N 1
ATOM 672 C CA . ALA A 1 89 ? -13.046 0.402 7.997 1.00 78.75 89 ALA A CA 1
ATOM 673 C C . ALA A 1 89 ? -13.065 -0.381 6.672 1.00 78.75 89 ALA A C 1
ATOM 675 O O . ALA A 1 89 ? -12.541 0.105 5.671 1.00 78.75 89 ALA A O 1
ATOM 676 N N . LEU A 1 90 ? -13.685 -1.566 6.662 1.00 78.88 90 LEU A N 1
ATOM 677 C CA . LEU A 1 90 ? -13.744 -2.448 5.497 1.00 78.88 90 LEU A CA 1
ATOM 678 C C . LEU A 1 90 ? -14.824 -2.040 4.485 1.00 78.88 90 LEU A C 1
ATOM 680 O O . LEU A 1 90 ? -14.583 -1.972 3.282 1.00 78.88 90 LEU A O 1
ATOM 684 N N . TRP A 1 91 ? -16.023 -1.748 4.976 1.00 80.31 91 TRP A N 1
ATOM 685 C CA . TRP A 1 91 ? -17.210 -1.575 4.137 1.00 80.31 91 TRP A CA 1
ATOM 686 C C . TRP A 1 91 ? -17.884 -0.213 4.303 1.00 80.31 91 TRP A C 1
ATOM 688 O O . TRP A 1 91 ? -18.907 0.049 3.678 1.00 80.31 91 TRP A O 1
ATOM 698 N N . GLY A 1 92 ? -17.347 0.668 5.151 1.00 79.88 92 GLY A N 1
ATOM 699 C CA . GLY A 1 92 ? -17.953 1.968 5.450 1.00 79.88 92 GLY A CA 1
ATOM 700 C C . GLY A 1 92 ? -19.173 1.893 6.373 1.00 79.88 92 GLY A C 1
ATOM 701 O O . GLY A 1 92 ? -19.662 2.937 6.805 1.00 79.88 92 GLY A O 1
ATOM 702 N N . ASP A 1 93 ? -19.636 0.689 6.725 1.00 78.75 93 ASP A N 1
ATOM 703 C CA . ASP A 1 93 ? -20.810 0.463 7.565 1.00 78.75 93 ASP A CA 1
ATOM 704 C C . ASP A 1 93 ? -20.486 -0.454 8.752 1.00 78.75 93 ASP A C 1
ATOM 706 O O . ASP A 1 93 ? -20.206 -1.644 8.616 1.00 78.75 93 ASP A O 1
ATOM 710 N N . GLN A 1 94 ? -20.573 0.117 9.954 1.00 85.75 94 GLN A N 1
ATOM 711 C CA . GLN A 1 94 ? -20.364 -0.595 11.215 1.00 85.75 94 GLN A CA 1
ATOM 712 C C . GLN A 1 94 ? -21.432 -1.662 11.493 1.00 85.75 94 GLN A C 1
ATOM 714 O O . GLN A 1 94 ? -21.197 -2.576 12.281 1.00 85.75 94 GLN A O 1
ATOM 719 N N . ASN A 1 95 ? -22.614 -1.551 10.877 1.00 91.19 95 ASN A N 1
ATOM 720 C CA . ASN A 1 95 ? -23.719 -2.481 11.089 1.00 91.19 95 ASN A CA 1
ATOM 721 C C . ASN A 1 95 ? -23.460 -3.844 10.445 1.00 91.19 95 ASN A C 1
ATOM 723 O O . ASN A 1 95 ? -24.153 -4.796 10.780 1.00 91.19 95 ASN A O 1
ATOM 727 N N . LEU A 1 96 ? -22.451 -3.960 9.577 1.00 89.44 96 LEU A N 1
ATOM 728 C CA . LEU A 1 96 ? -22.065 -5.202 8.903 1.00 89.44 96 LEU A CA 1
ATOM 729 C C . LEU A 1 96 ? -21.139 -6.099 9.746 1.00 89.44 96 LEU A C 1
ATOM 731 O O . LEU A 1 96 ? -20.688 -7.138 9.274 1.00 89.44 96 LEU A O 1
ATOM 735 N N . TRP A 1 97 ? -20.872 -5.744 11.008 1.00 90.06 97 TRP A N 1
ATOM 736 C CA . TRP A 1 97 ? -19.988 -6.500 11.909 1.00 90.06 97 TRP A CA 1
ATOM 737 C C . TRP A 1 97 ? -20.386 -7.973 12.095 1.00 90.06 97 TRP A C 1
ATOM 739 O O . TRP A 1 97 ? -19.526 -8.816 12.342 1.00 90.06 97 TRP A O 1
ATOM 749 N N . TYR A 1 98 ? -21.677 -8.296 11.980 1.00 89.94 98 TYR A N 1
ATOM 750 C CA . TYR A 1 98 ? -22.171 -9.663 12.145 1.00 89.94 98 TYR A CA 1
ATOM 751 C C . TYR A 1 98 ? -21.661 -10.597 11.042 1.00 89.94 98 TYR A C 1
ATOM 753 O O . TYR A 1 98 ? -21.475 -11.777 11.312 1.00 89.94 98 TYR A O 1
ATOM 761 N N . LEU A 1 99 ? -21.365 -10.076 9.843 1.00 88.75 99 LEU A N 1
ATOM 762 C CA . LEU A 1 99 ? -20.774 -10.859 8.754 1.00 88.75 99 LEU A CA 1
ATOM 763 C C . LEU A 1 99 ? -19.361 -11.321 9.118 1.00 88.75 99 LEU A C 1
ATOM 765 O O . LEU A 1 99 ? -19.018 -12.478 8.898 1.00 88.75 99 LEU A O 1
ATOM 769 N N . LEU A 1 100 ? -18.577 -10.451 9.767 1.00 88.12 100 LEU A N 1
ATOM 770 C CA . LEU A 1 100 ? -17.271 -10.820 10.323 1.00 88.12 100 LEU A CA 1
ATOM 771 C C . LEU A 1 100 ? -17.423 -11.855 11.438 1.00 88.12 100 LEU A C 1
ATOM 773 O O . LEU A 1 100 ? -16.673 -12.826 11.485 1.00 88.12 100 LEU A O 1
ATOM 777 N N . ALA A 1 101 ? -18.389 -11.667 12.341 1.00 89.81 101 ALA A N 1
ATOM 778 C CA . ALA A 1 101 ? -18.622 -12.621 13.419 1.00 89.81 101 ALA A CA 1
ATOM 779 C C . ALA A 1 101 ? -18.984 -14.005 12.864 1.00 89.81 101 ALA A C 1
ATOM 781 O O . ALA A 1 101 ? -18.395 -14.993 13.292 1.00 89.81 101 ALA A O 1
ATOM 782 N N . GLU A 1 102 ? -19.902 -14.073 11.899 1.00 87.50 102 GLU A N 1
ATOM 783 C CA . GLU A 1 102 ? -20.348 -15.309 11.254 1.00 87.50 102 GLU A CA 1
ATOM 784 C C . GLU A 1 102 ? -19.213 -15.995 10.486 1.00 87.50 102 GLU A C 1
ATOM 786 O O . GLU A 1 102 ? -18.956 -17.179 10.714 1.00 87.50 102 GLU A O 1
ATOM 791 N N . ALA A 1 103 ? -18.471 -15.245 9.664 1.00 87.62 103 ALA A N 1
ATOM 792 C CA . ALA A 1 103 ? -17.331 -15.759 8.902 1.00 87.62 103 ALA A CA 1
ATOM 793 C C . ALA A 1 103 ? -16.241 -16.369 9.799 1.00 87.62 103 ALA A C 1
ATOM 795 O O . ALA A 1 103 ? -15.542 -17.295 9.393 1.00 87.62 103 ALA A O 1
ATOM 796 N N . ASN A 1 104 ? -16.127 -15.886 11.039 1.00 88.12 104 ASN A N 1
ATOM 797 C CA . ASN A 1 104 ? -15.146 -16.341 12.022 1.00 88.12 104 ASN A CA 1
ATOM 798 C C . ASN A 1 104 ? -15.751 -17.253 13.107 1.00 88.12 104 ASN A C 1
ATOM 800 O O . ASN A 1 104 ? -15.212 -17.356 14.209 1.00 88.12 104 ASN A O 1
ATOM 804 N N . GLY A 1 105 ? -16.870 -17.925 12.815 1.00 86.19 105 GLY A N 1
ATOM 805 C CA . GLY A 1 105 ? -17.436 -18.959 13.690 1.00 86.19 105 GLY A CA 1
ATOM 806 C C . GLY A 1 105 ? -18.170 -18.431 14.926 1.00 86.19 105 GLY A C 1
ATOM 807 O O . GLY A 1 105 ? -18.250 -19.123 15.938 1.00 86.19 105 GLY A O 1
ATOM 808 N N . GLY A 1 106 ? -18.709 -17.214 14.857 1.00 83.38 106 GLY A N 1
ATOM 809 C CA . GLY A 1 106 ? -19.470 -16.577 15.930 1.00 83.38 106 GLY A CA 1
ATOM 810 C C . GLY A 1 106 ? -18.581 -15.960 17.007 1.00 83.38 106 GLY A C 1
ATOM 811 O O . GLY A 1 106 ? -18.731 -16.278 18.184 1.00 83.38 106 GLY A O 1
ATOM 812 N N . LEU A 1 107 ? -17.651 -15.080 16.626 1.00 85.00 107 LEU A N 1
ATOM 813 C CA . LEU A 1 107 ? -16.780 -14.387 17.584 1.00 85.00 107 LEU A CA 1
ATOM 814 C C . LEU A 1 107 ? -17.583 -13.604 18.638 1.00 85.00 107 LEU A C 1
ATOM 816 O O . LEU A 1 107 ? -18.299 -12.659 18.317 1.00 85.00 107 LEU A O 1
ATOM 820 N N . THR A 1 108 ? -17.405 -13.963 19.912 1.00 73.56 108 THR A N 1
ATOM 821 C CA . THR A 1 108 ? -18.019 -13.279 21.070 1.00 73.56 108 THR A CA 1
ATOM 822 C C . THR A 1 108 ? -17.004 -12.679 22.043 1.00 73.56 108 THR A C 1
ATOM 824 O O . THR A 1 108 ? -17.380 -11.947 22.956 1.00 73.56 108 THR A O 1
ATOM 827 N N . ASN A 1 109 ? -15.722 -13.014 21.891 1.00 76.00 109 ASN A N 1
ATOM 828 C CA . ASN A 1 109 ? -14.656 -12.585 22.792 1.00 76.00 109 ASN A CA 1
ATOM 829 C C . ASN A 1 109 ? -14.019 -11.270 22.313 1.00 76.00 109 ASN A C 1
ATOM 831 O O . ASN A 1 109 ? -13.991 -11.015 21.108 1.00 76.00 109 ASN A O 1
ATOM 835 N N . PRO A 1 110 ? -13.472 -10.446 23.228 1.00 81.56 110 PRO A N 1
ATOM 836 C CA . PRO A 1 110 ? -12.757 -9.233 22.851 1.00 81.56 110 PRO A CA 1
ATOM 837 C C . PRO A 1 110 ? -11.548 -9.575 21.980 1.00 81.56 110 PRO A C 1
ATOM 839 O O . PRO A 1 110 ? -10.728 -10.424 22.360 1.00 81.56 110 PRO A O 1
ATOM 842 N N . LEU A 1 111 ? -11.443 -8.881 20.847 1.00 87.44 111 LEU A N 1
ATOM 843 C CA . LEU A 1 111 ? -10.373 -9.066 19.877 1.00 87.44 111 LEU A CA 1
ATOM 844 C C . LEU A 1 111 ? -9.003 -8.811 20.520 1.00 87.44 111 LEU A C 1
ATOM 846 O O . LEU A 1 111 ? -8.875 -8.112 21.530 1.00 87.44 111 LEU A O 1
ATOM 850 N N . LYS A 1 112 ? -7.972 -9.446 19.970 1.00 85.62 112 LYS A N 1
ATOM 851 C CA . LYS A 1 112 ? -6.580 -9.257 20.389 1.00 85.62 112 LYS A CA 1
ATOM 852 C C . LYS A 1 112 ? -5.772 -8.711 19.230 1.00 85.62 112 LYS A C 1
ATOM 854 O O . LYS A 1 112 ? -5.963 -9.149 18.102 1.00 85.62 112 LYS A O 1
ATOM 859 N N . ALA A 1 113 ? -4.856 -7.793 19.501 1.00 76.56 113 ALA A N 1
ATOM 860 C CA . ALA A 1 113 ? -3.888 -7.327 18.527 1.00 76.56 113 ALA A CA 1
ATOM 861 C C . ALA A 1 113 ? -3.143 -8.526 17.923 1.00 76.56 113 ALA A C 1
ATOM 863 O O . ALA A 1 113 ? -2.717 -9.441 18.630 1.00 76.56 113 ALA A O 1
ATOM 864 N N . GLY A 1 114 ? -3.019 -8.532 16.602 1.00 72.62 114 GLY A N 1
ATOM 865 C CA . GLY A 1 114 ? -2.448 -9.630 15.834 1.00 72.62 114 GLY A CA 1
ATOM 866 C C . GLY A 1 114 ? -3.384 -10.818 15.598 1.00 72.62 114 GLY A C 1
ATOM 867 O O . GLY A 1 114 ? -2.969 -11.764 14.936 1.00 72.62 114 GLY A O 1
ATOM 868 N N . GLN A 1 115 ? -4.628 -10.788 16.088 1.00 83.25 115 GLN A N 1
ATOM 869 C CA . GLN A 1 115 ? -5.629 -11.798 15.748 1.00 83.25 115 GLN A CA 1
ATOM 870 C C . GLN A 1 115 ? -6.022 -11.686 14.273 1.00 83.25 115 GLN A C 1
ATOM 872 O O . GLN A 1 115 ? -6.282 -10.595 13.766 1.00 83.25 115 GLN A O 1
ATOM 877 N N . GLU A 1 116 ? -6.090 -12.834 13.611 1.00 84.88 116 GLU A N 1
ATOM 878 C CA . GLU A 1 116 ? -6.523 -12.959 12.227 1.00 84.88 116 GLU A CA 1
ATOM 879 C C . GLU A 1 116 ? -8.052 -13.081 12.138 1.00 84.88 116 GLU A C 1
ATOM 881 O O . GLU A 1 116 ? -8.653 -13.853 12.890 1.00 84.88 116 GLU A O 1
ATOM 886 N N . LEU A 1 117 ? -8.676 -12.318 11.237 1.00 84.06 117 LEU A N 1
ATOM 887 C CA . LEU A 1 117 ? -10.101 -12.384 10.919 1.00 84.06 117 LEU A CA 1
ATOM 888 C C . LEU A 1 117 ? -10.301 -12.652 9.428 1.00 84.06 117 LEU A C 1
ATOM 890 O O . LEU A 1 117 ? -9.723 -11.965 8.589 1.00 84.06 117 LEU A O 1
ATOM 894 N N . ILE A 1 118 ? -11.174 -13.598 9.111 1.00 84.69 118 ILE A N 1
ATOM 895 C CA . ILE A 1 118 ? -11.694 -13.833 7.762 1.00 84.69 118 ILE A CA 1
ATOM 896 C C . ILE A 1 118 ? -12.669 -12.697 7.423 1.00 84.69 118 ILE A C 1
ATOM 898 O O . ILE A 1 118 ? -13.549 -12.400 8.241 1.00 84.69 118 ILE A O 1
ATOM 902 N N . VAL A 1 119 ? -12.512 -12.065 6.254 1.00 82.38 119 VAL A N 1
ATOM 903 C CA . VAL A 1 119 ? -13.362 -10.956 5.771 1.00 82.38 119 VAL A CA 1
ATOM 904 C C . VAL A 1 119 ? -13.947 -11.205 4.395 1.00 82.38 119 VAL A C 1
ATOM 906 O O . VAL A 1 119 ? -13.263 -11.856 3.575 1.00 82.38 119 VAL A O 1
#

pLDDT: mean 74.48, std 18.07, range [32.97, 92.75]

Secondary structure (DSSP, 8-state):
-----------SS--EEEE-TT--EEEEEETTEEEEEEEETTEEEEEEETTEE----------TTTTTTS--EEE---TT--HHHHHHHHHS-GGGHHHHHHHTT---SPP-TT-EEE-